Protein AF-A0A2H5YZY6-F1 (afdb_monomer)

Sequence (64 aa):
MTRLRLPERQVLDTLVEAGIARSRSEALAWCVRLVARHQAEWLEELRQALVRVQELRQAAPDIE

Structure (mmCIF, N/CA/C/O backbone):
data_AF-A0A2H5YZY6-F1
#
_entry.id   AF-A0A2H5YZY6-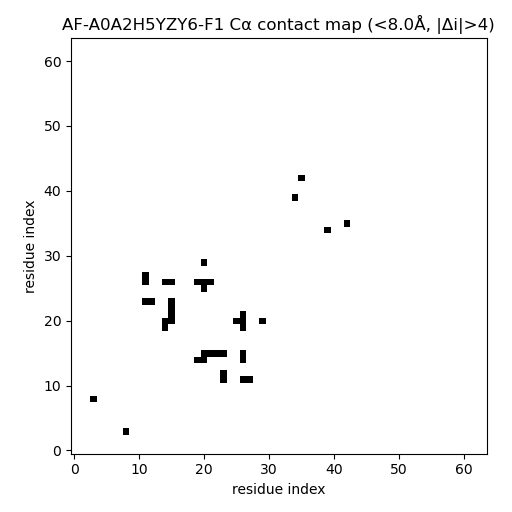F1
#
loop_
_atom_site.group_PDB
_atom_site.id
_atom_site.type_symbol
_atom_site.label_atom_id
_atom_site.label_alt_id
_atom_site.label_comp_id
_atom_site.label_asym_id
_atom_site.label_entity_id
_atom_site.label_seq_id
_atom_site.pdbx_PDB_ins_code
_atom_site.Cartn_x
_atom_site.Cartn_y
_atom_site.Cartn_z
_atom_site.occupancy
_atom_site.B_iso_or_equiv
_atom_site.auth_seq_id
_atom_site.auth_comp_id
_atom_site.auth_asym_id
_atom_site.auth_atom_id
_atom_site.pdbx_PDB_model_num
ATOM 1 N N . MET A 1 1 ? 10.182 -4.982 6.418 1.00 53.91 1 MET A N 1
ATOM 2 C CA . MET A 1 1 ? 9.641 -4.680 5.074 1.00 53.91 1 MET A CA 1
ATOM 3 C C . MET A 1 1 ? 8.934 -5.922 4.568 1.00 53.91 1 MET A C 1
ATOM 5 O O . MET A 1 1 ? 9.555 -6.977 4.508 1.00 53.91 1 MET A O 1
ATOM 9 N N . THR A 1 2 ? 7.631 -5.827 4.330 1.00 64.00 2 THR A N 1
ATOM 10 C CA . THR A 1 2 ? 6.755 -6.952 3.978 1.00 64.00 2 THR A CA 1
ATOM 11 C C . THR A 1 2 ? 7.298 -7.683 2.746 1.00 64.00 2 THR A C 1
ATOM 13 O O . THR A 1 2 ? 7.561 -7.055 1.722 1.00 64.00 2 THR A O 1
ATOM 16 N N . ARG A 1 3 ? 7.522 -9.000 2.838 1.00 84.94 3 ARG A N 1
ATOM 17 C CA . ARG A 1 3 ? 7.955 -9.802 1.683 1.00 84.94 3 ARG A CA 1
ATOM 18 C C . ARG A 1 3 ? 6.775 -9.958 0.726 1.00 84.94 3 ARG A C 1
ATOM 20 O O . ARG A 1 3 ? 5.870 -10.733 1.014 1.00 84.94 3 ARG A O 1
ATOM 27 N N . LEU A 1 4 ? 6.815 -9.250 -0.401 1.00 85.38 4 LEU A N 1
ATOM 28 C CA . LEU A 1 4 ? 5.850 -9.440 -1.483 1.00 85.38 4 LEU A CA 1
ATOM 29 C C . LEU A 1 4 ? 6.010 -10.828 -2.115 1.00 85.38 4 LEU A C 1
ATOM 31 O O . LEU A 1 4 ? 7.137 -11.293 -2.351 1.00 85.38 4 LEU A O 1
ATOM 35 N N . ARG A 1 5 ? 4.883 -11.478 -2.405 1.00 87.38 5 ARG A N 1
ATOM 36 C CA . ARG A 1 5 ? 4.802 -12.743 -3.142 1.00 87.38 5 ARG A CA 1
ATOM 37 C C . ARG A 1 5 ? 5.175 -12.524 -4.612 1.00 87.38 5 ARG A C 1
ATOM 39 O O . ARG A 1 5 ? 5.181 -11.403 -5.111 1.00 87.38 5 ARG A O 1
ATOM 46 N N . LEU A 1 6 ? 5.509 -13.605 -5.323 1.00 87.19 6 LEU A N 1
ATOM 47 C CA . LEU A 1 6 ? 5.927 -13.528 -6.730 1.00 87.19 6 LEU A CA 1
ATOM 48 C C . LEU A 1 6 ? 4.914 -12.789 -7.638 1.00 87.19 6 LEU A C 1
ATOM 50 O O . LEU A 1 6 ? 5.373 -11.937 -8.395 1.00 87.19 6 LEU A O 1
ATOM 54 N N . PRO A 1 7 ? 3.586 -13.008 -7.526 1.00 89.50 7 PRO A N 1
ATOM 55 C CA . PRO A 1 7 ? 2.612 -12.297 -8.362 1.00 89.50 7 PRO A CA 1
ATOM 56 C C . PRO A 1 7 ? 2.593 -10.785 -8.114 1.00 89.50 7 PRO A C 1
ATOM 58 O O . PRO A 1 7 ? 2.532 -9.991 -9.045 1.00 89.50 7 PRO A O 1
ATOM 61 N N . GLU A 1 8 ? 2.714 -10.369 -6.853 1.00 89.44 8 GLU A N 1
ATOM 62 C CA . GLU A 1 8 ? 2.752 -8.951 -6.478 1.00 89.44 8 GLU A CA 1
ATOM 63 C C . GLU A 1 8 ? 3.995 -8.265 -7.059 1.00 89.44 8 GLU A C 1
ATOM 65 O O . GLU A 1 8 ? 3.924 -7.121 -7.499 1.00 89.44 8 GLU A O 1
ATOM 70 N N . ARG A 1 9 ? 5.132 -8.975 -7.120 1.00 93.25 9 ARG A N 1
ATOM 71 C CA . ARG A 1 9 ? 6.357 -8.458 -7.746 1.00 93.25 9 ARG A CA 1
ATOM 72 C C . ARG A 1 9 ? 6.211 -8.279 -9.256 1.00 93.25 9 ARG A C 1
ATOM 74 O O . ARG A 1 9 ? 6.664 -7.261 -9.762 1.00 93.25 9 ARG A O 1
ATOM 81 N N . GLN A 1 10 ? 5.544 -9.208 -9.944 1.00 95.62 10 GLN A N 1
ATOM 82 C CA . GLN A 1 10 ? 5.311 -9.113 -11.392 1.00 95.62 10 GLN A CA 1
ATOM 83 C C . GLN A 1 10 ? 4.513 -7.861 -11.762 1.00 95.62 10 GLN A C 1
ATOM 85 O O . GLN A 1 10 ? 4.878 -7.172 -12.705 1.00 95.62 10 GLN A O 1
ATOM 90 N N . VAL A 1 11 ? 3.484 -7.512 -10.983 1.00 95.56 11 VAL A N 1
ATOM 91 C CA . VAL A 1 11 ? 2.716 -6.276 -11.209 1.00 95.56 11 VAL A CA 1
ATOM 92 C C . VAL A 1 11 ? 3.617 -5.043 -11.116 1.00 95.56 11 VAL A C 1
ATOM 94 O O . VAL A 1 11 ? 3.551 -4.165 -11.973 1.00 95.56 11 VAL A O 1
ATOM 97 N N . LEU A 1 12 ? 4.483 -4.974 -10.099 1.00 96.50 12 LEU A N 1
ATOM 98 C CA . LEU A 1 12 ? 5.413 -3.850 -9.955 1.00 96.50 12 LEU A CA 1
ATOM 99 C C . LEU A 1 12 ? 6.429 -3.797 -11.100 1.00 96.50 12 LEU A C 1
ATOM 101 O O . LEU A 1 12 ? 6.754 -2.705 -11.558 1.00 96.50 12 LEU A O 1
ATOM 105 N N . ASP A 1 13 ? 6.902 -4.953 -11.563 1.00 96.88 13 ASP A N 1
ATOM 106 C CA . ASP A 1 13 ? 7.825 -5.050 -12.695 1.00 96.88 13 ASP A CA 1
ATOM 107 C C . ASP A 1 13 ? 7.167 -4.560 -13.986 1.00 96.88 13 ASP A C 1
ATOM 109 O O . ASP A 1 13 ? 7.728 -3.691 -14.646 1.00 96.88 13 ASP A O 1
ATOM 113 N N . THR A 1 14 ? 5.930 -4.975 -14.274 1.00 97.75 14 THR A N 1
ATOM 114 C CA . THR A 1 14 ? 5.165 -4.472 -15.426 1.00 97.75 14 THR A CA 1
ATOM 115 C C . THR A 1 14 ? 4.992 -2.953 -15.387 1.00 97.75 14 THR A C 1
ATOM 117 O O . THR A 1 14 ? 5.114 -2.298 -16.417 1.00 97.75 14 THR A O 1
ATOM 120 N N . LEU A 1 15 ? 4.739 -2.358 -14.216 1.00 97.88 15 LEU A N 1
ATOM 121 C CA . LEU A 1 15 ? 4.617 -0.899 -14.091 1.00 97.88 15 LEU A CA 1
ATOM 122 C C . LEU A 1 15 ? 5.937 -0.168 -14.382 1.00 97.88 15 LEU A C 1
ATOM 124 O O . LEU A 1 15 ? 5.919 0.939 -14.924 1.00 97.88 15 LEU A O 1
ATOM 128 N N . VAL A 1 16 ? 7.073 -0.769 -14.025 1.00 98.19 16 VAL A N 1
ATOM 129 C CA . VAL A 1 16 ? 8.396 -0.211 -14.331 1.00 98.19 16 VAL A CA 1
ATOM 130 C C . VAL A 1 16 ? 8.724 -0.385 -15.812 1.00 98.19 16 VAL A C 1
ATOM 132 O O . VAL A 1 16 ? 9.120 0.577 -16.464 1.00 98.19 16 VAL A O 1
ATOM 135 N N . GLU A 1 17 ? 8.503 -1.577 -16.362 1.00 98.25 17 GLU A N 1
ATOM 136 C CA . GLU A 1 17 ? 8.725 -1.887 -17.778 1.00 98.25 17 GLU A CA 1
ATOM 137 C C . GLU A 1 17 ? 7.858 -1.020 -18.702 1.00 98.25 17 GLU A C 1
ATOM 139 O O . GLU A 1 17 ? 8.329 -0.559 -19.739 1.00 98.25 17 GLU A O 1
ATOM 144 N N . ALA A 1 18 ? 6.621 -0.720 -18.299 1.00 98.00 18 ALA A N 1
ATOM 145 C CA . ALA A 1 18 ? 5.719 0.178 -19.019 1.00 98.00 18 ALA A CA 1
ATOM 146 C C . ALA A 1 18 ? 6.078 1.673 -18.879 1.00 98.00 18 ALA A C 1
ATOM 148 O O . ALA A 1 18 ? 5.392 2.522 -19.446 1.00 98.00 18 ALA A O 1
ATOM 149 N N . GLY A 1 19 ? 7.108 2.025 -18.099 1.00 97.75 19 GLY A N 1
ATOM 150 C CA . GLY A 1 19 ? 7.527 3.412 -17.876 1.00 97.75 19 GLY A CA 1
ATOM 151 C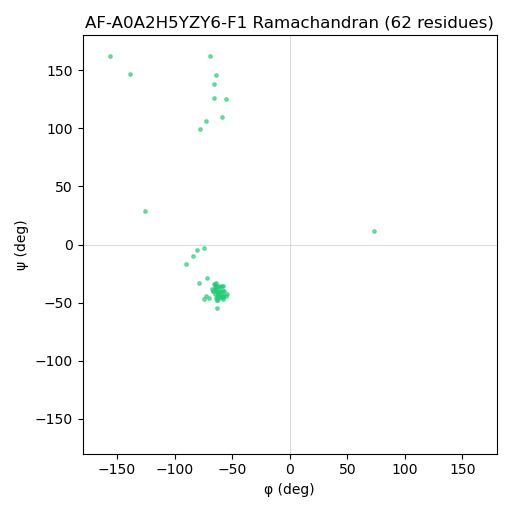 C . GLY A 1 19 ? 6.593 4.230 -16.974 1.00 97.75 19 GLY A C 1
ATOM 152 O O . GLY A 1 19 ? 6.748 5.446 -16.876 1.00 97.75 19 GLY A O 1
ATOM 153 N N . ILE A 1 20 ? 5.638 3.588 -16.290 1.00 97.56 20 ILE A N 1
ATOM 154 C CA . ILE A 1 20 ? 4.711 4.251 -15.353 1.00 97.56 20 ILE A CA 1
ATOM 155 C C . ILE A 1 20 ? 5.449 4.673 -14.072 1.00 97.56 20 ILE A C 1
ATOM 157 O O . ILE A 1 20 ? 5.083 5.660 -13.430 1.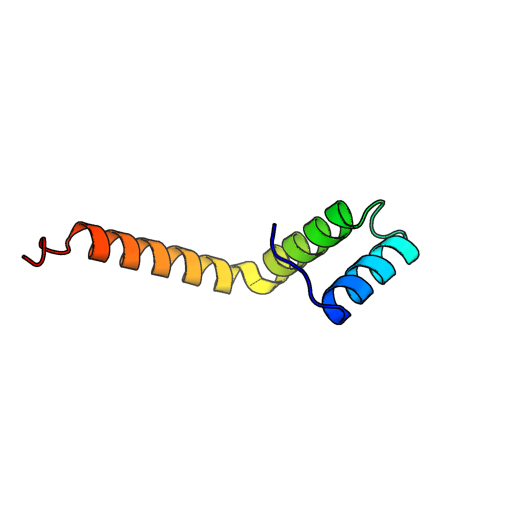00 97.56 20 ILE A O 1
ATOM 161 N N . ALA A 1 21 ? 6.503 3.942 -13.703 1.00 97.94 21 ALA A N 1
ATOM 162 C CA . ALA A 1 21 ? 7.353 4.232 -12.557 1.00 97.94 21 ALA A CA 1
ATOM 163 C C . ALA A 1 21 ? 8.835 4.003 -12.886 1.00 97.94 21 ALA A C 1
ATOM 165 O O . ALA A 1 21 ? 9.183 3.080 -13.612 1.00 97.94 21 ALA A O 1
ATOM 166 N N . ARG A 1 22 ? 9.734 4.794 -12.289 1.00 97.12 22 ARG A N 1
ATOM 167 C CA . ARG A 1 22 ? 11.194 4.674 -12.480 1.00 97.12 22 ARG A CA 1
ATOM 168 C C . ARG A 1 22 ? 11.831 3.629 -11.565 1.00 97.12 22 ARG A C 1
ATOM 170 O O . ARG A 1 22 ? 13.014 3.332 -11.684 1.00 97.12 22 ARG A O 1
ATOM 177 N N . SER A 1 23 ? 11.075 3.109 -10.600 1.00 97.31 23 SER A N 1
ATOM 178 C CA . SER A 1 23 ? 11.528 2.079 -9.664 1.00 97.31 23 SER A CA 1
ATOM 179 C C . SER A 1 23 ? 10.352 1.290 -9.093 1.00 97.31 23 SER A C 1
ATOM 181 O O . SER A 1 23 ? 9.218 1.772 -9.073 1.00 97.31 23 SER A O 1
ATOM 183 N N . ARG A 1 24 ? 10.630 0.108 -8.531 1.00 95.06 24 ARG A N 1
ATOM 184 C CA . ARG A 1 24 ? 9.622 -0.708 -7.827 1.00 95.06 24 ARG A CA 1
ATOM 185 C C . ARG A 1 24 ? 8.984 0.020 -6.640 1.0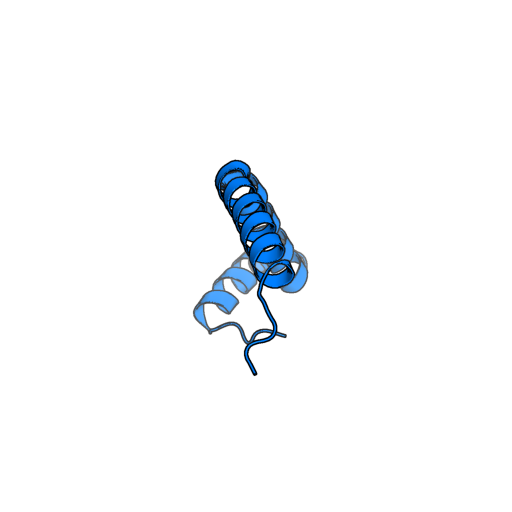0 95.06 24 ARG A C 1
ATOM 187 O O . ARG A 1 24 ? 7.795 -0.143 -6.393 1.00 95.06 24 ARG A O 1
ATOM 194 N N . SER A 1 25 ? 9.750 0.837 -5.916 1.00 95.56 25 SER A N 1
ATOM 195 C CA . SER A 1 25 ? 9.220 1.646 -4.811 1.00 95.56 25 SER A CA 1
ATOM 196 C C . SER A 1 25 ? 8.256 2.722 -5.314 1.00 95.56 25 SER A C 1
ATOM 198 O O . SER A 1 25 ? 7.210 2.947 -4.708 1.00 95.56 25 SER A O 1
ATOM 200 N N . GLU A 1 26 ? 8.570 3.358 -6.446 1.00 97.56 26 GLU A N 1
ATOM 201 C CA . GLU A 1 26 ? 7.671 4.321 -7.088 1.00 97.56 26 GLU A CA 1
ATOM 202 C C . GLU A 1 26 ? 6.414 3.639 -7.650 1.00 97.56 26 GLU A C 1
ATOM 204 O O . GLU A 1 26 ? 5.319 4.178 -7.490 1.00 97.56 26 GLU A O 1
ATOM 209 N N . ALA A 1 27 ? 6.545 2.430 -8.210 1.00 97.44 27 ALA A N 1
ATOM 210 C CA . ALA A 1 27 ? 5.417 1.606 -8.647 1.00 97.44 27 ALA A CA 1
ATOM 211 C C . ALA A 1 27 ? 4.497 1.240 -7.472 1.00 97.44 27 ALA A C 1
ATOM 213 O O . ALA A 1 27 ? 3.280 1.383 -7.564 1.00 97.44 27 ALA A O 1
ATOM 2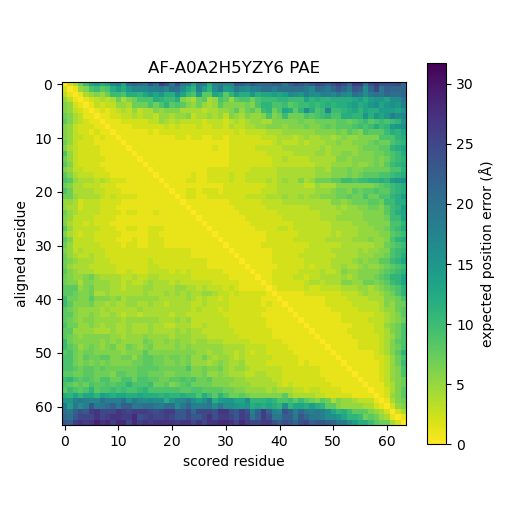14 N N . LEU A 1 28 ? 5.064 0.854 -6.324 1.00 95.94 28 LEU A N 1
ATOM 215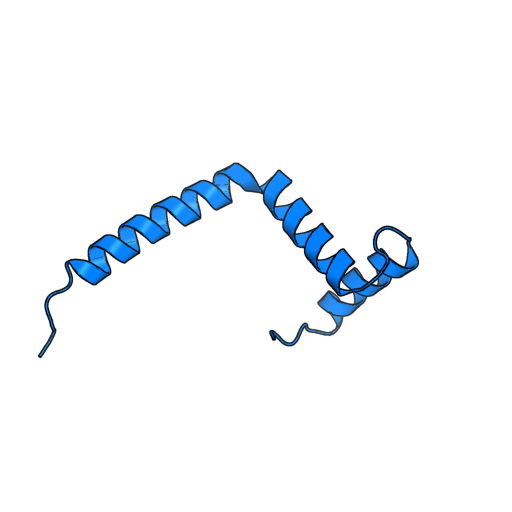 C CA . LEU A 1 28 ? 4.285 0.577 -5.116 1.00 95.94 28 LEU A CA 1
ATOM 216 C C . LEU A 1 28 ? 3.549 1.831 -4.625 1.00 95.94 28 LEU A C 1
ATOM 218 O O . LEU A 1 28 ? 2.361 1.769 -4.311 1.00 95.94 28 LEU A O 1
ATOM 222 N N . ALA A 1 29 ? 4.223 2.984 -4.603 1.00 96.19 29 ALA A N 1
ATOM 223 C CA . ALA A 1 29 ? 3.593 4.254 -4.251 1.00 96.19 29 ALA A CA 1
ATOM 224 C C . ALA A 1 29 ? 2.464 4.626 -5.229 1.00 96.19 29 ALA A C 1
ATOM 226 O O . ALA A 1 29 ? 1.445 5.182 -4.817 1.00 96.19 29 ALA A O 1
ATOM 227 N N . TRP A 1 30 ? 2.619 4.301 -6.515 1.00 96.75 30 TRP A N 1
ATOM 228 C CA . TRP A 1 30 ? 1.570 4.463 -7.517 1.00 96.75 30 TRP A CA 1
ATOM 229 C C . TRP A 1 30 ? 0.352 3.582 -7.205 1.00 96.75 30 TRP A C 1
ATOM 231 O O . TRP A 1 30 ? -0.758 4.110 -7.148 1.00 96.75 30 TRP A O 1
ATOM 241 N N . CYS A 1 31 ? 0.548 2.297 -6.888 1.00 95.75 31 CYS A N 1
ATOM 242 C CA . CYS A 1 31 ? -0.536 1.396 -6.476 1.00 95.75 31 CYS A CA 1
ATOM 243 C C . CYS A 1 31 ? -1.278 1.908 -5.230 1.00 95.75 31 CYS A C 1
ATOM 245 O O . CYS A 1 31 ? -2.506 1.915 -5.202 1.00 95.75 31 CYS A O 1
ATOM 247 N N . VAL A 1 32 ? -0.553 2.398 -4.217 1.00 95.44 32 VAL A N 1
ATOM 248 C CA . VAL A 1 32 ? -1.160 2.968 -2.998 1.00 95.44 32 VAL A CA 1
ATOM 249 C C . VAL A 1 32 ? -2.008 4.199 -3.324 1.00 95.44 32 VAL A C 1
ATOM 251 O O . VAL A 1 32 ? -3.137 4.311 -2.848 1.00 95.44 32 VAL A O 1
ATOM 254 N N . ARG A 1 33 ? -1.508 5.105 -4.174 1.00 95.12 33 ARG A N 1
ATOM 255 C CA . ARG A 1 33 ? -2.284 6.268 -4.636 1.00 95.12 33 ARG A CA 1
ATOM 256 C C . ARG A 1 33 ? -3.520 5.855 -5.433 1.00 95.12 33 ARG A C 1
ATOM 258 O O . ARG A 1 33 ? -4.558 6.502 -5.310 1.00 95.12 33 ARG A O 1
ATOM 265 N N . LEU A 1 34 ? -3.423 4.791 -6.231 1.00 95.44 34 LEU A N 1
ATOM 266 C CA . LEU A 1 34 ? -4.552 4.265 -6.990 1.00 95.44 34 LEU A CA 1
ATOM 267 C C . LEU A 1 34 ? -5.663 3.776 -6.054 1.00 95.44 34 LEU A C 1
ATOM 269 O O . LEU A 1 34 ? -6.815 4.164 -6.238 1.00 95.44 34 LEU A O 1
ATOM 273 N N . VAL A 1 35 ? -5.318 2.995 -5.028 1.00 95.69 35 VAL A N 1
ATOM 274 C CA . VAL A 1 35 ? -6.275 2.539 -4.006 1.00 95.69 35 VAL A CA 1
ATOM 275 C C . VAL A 1 35 ? -6.871 3.729 -3.257 1.00 95.69 35 VAL A C 1
ATOM 277 O O . VAL A 1 35 ? -8.088 3.818 -3.139 1.00 95.69 35 VAL A O 1
ATOM 280 N N . ALA A 1 36 ? -6.042 4.688 -2.831 1.00 93.56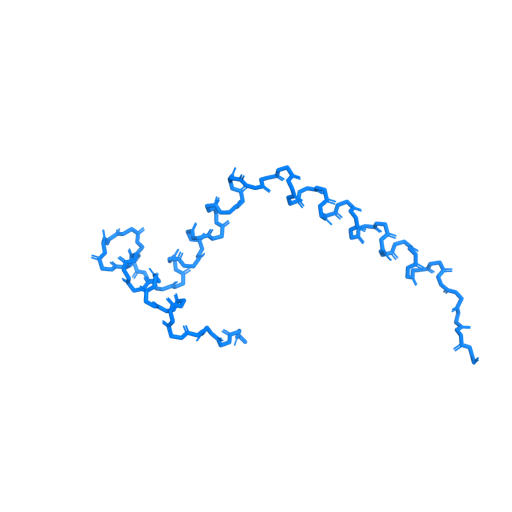 36 ALA A N 1
ATOM 281 C CA . ALA A 1 36 ? -6.510 5.883 -2.132 1.00 93.56 36 ALA A CA 1
ATOM 282 C C . ALA A 1 36 ? -7.531 6.691 -2.949 1.00 93.56 36 ALA A C 1
ATOM 284 O O . ALA A 1 36 ? -8.466 7.239 -2.378 1.00 93.56 36 ALA A O 1
ATOM 285 N N . ARG A 1 37 ? -7.378 6.745 -4.279 1.00 94.69 37 ARG A N 1
ATOM 286 C CA . ARG A 1 37 ? -8.329 7.424 -5.168 1.00 94.69 37 ARG A CA 1
ATOM 287 C C . ARG A 1 37 ? -9.643 6.660 -5.323 1.00 94.69 37 ARG A C 1
ATOM 289 O O . ARG A 1 37 ? -10.695 7.284 -5.323 1.00 94.69 37 ARG A O 1
ATOM 296 N N . HIS A 1 38 ? -9.584 5.343 -5.505 1.00 95.44 38 HIS A N 1
ATOM 297 C CA . HIS A 1 38 ? -10.765 4.548 -5.867 1.00 95.44 38 HIS A CA 1
ATOM 298 C C . HIS A 1 38 ? -11.540 4.014 -4.661 1.00 95.44 38 HIS A C 1
ATOM 300 O O . HIS A 1 38 ? -12.678 3.598 -4.819 1.00 95.44 38 HIS A O 1
ATOM 306 N N . GLN A 1 39 ? -10.929 4.007 -3.476 1.00 96.12 39 GLN A N 1
ATOM 307 C CA . GLN A 1 39 ? -11.502 3.453 -2.247 1.00 96.12 39 GLN A CA 1
ATOM 308 C C . GLN A 1 39 ? -11.493 4.485 -1.111 1.00 96.12 39 GLN A C 1
ATOM 310 O O . GLN A 1 39 ? -11.365 4.128 0.056 1.00 96.12 39 GLN A O 1
ATOM 315 N N . ALA A 1 40 ? -11.564 5.778 -1.445 1.00 93.62 40 ALA A N 1
ATOM 316 C CA . ALA A 1 40 ? -11.438 6.867 -0.475 1.00 93.62 40 ALA A CA 1
ATOM 317 C C . ALA A 1 40 ? -12.491 6.793 0.642 1.00 93.62 40 ALA A C 1
ATOM 319 O O . ALA A 1 40 ? -12.140 6.937 1.809 1.00 93.62 40 ALA A O 1
ATOM 320 N N . GLU A 1 41 ? -13.748 6.534 0.277 1.00 95.88 41 GLU A N 1
ATOM 321 C CA . GLU A 1 41 ? -14.882 6.414 1.201 1.00 95.88 41 GLU A CA 1
ATOM 322 C C . GLU A 1 41 ? -14.701 5.231 2.155 1.00 95.88 41 GLU A C 1
ATOM 324 O O . GLU A 1 41 ? -14.629 5.415 3.366 1.00 95.88 41 GLU A O 1
ATOM 329 N N . TRP A 1 42 ? -14.483 4.033 1.610 1.00 96.56 42 TRP A N 1
ATOM 330 C CA . TRP A 1 42 ? -14.223 2.837 2.411 1.00 96.56 42 TRP A CA 1
ATOM 331 C C . TRP A 1 42 ? -13.005 2.988 3.341 1.00 96.56 42 TRP A C 1
ATOM 333 O O . TRP A 1 42 ? -13.029 2.560 4.495 1.00 96.56 42 TRP A O 1
ATOM 343 N N . LEU A 1 43 ? -11.924 3.622 2.869 1.00 96.25 43 LEU A N 1
ATOM 344 C CA . LEU A 1 43 ? -10.754 3.903 3.707 1.00 96.25 43 LEU A CA 1
ATOM 345 C C . LEU A 1 43 ? -11.078 4.872 4.847 1.00 96.25 43 LEU A C 1
ATOM 347 O O . LEU A 1 43 ? -10.476 4.761 5.914 1.00 96.25 43 LEU A O 1
ATOM 351 N N . GLU A 1 44 ? -11.977 5.827 4.627 1.00 96.38 44 GLU A N 1
ATOM 352 C CA . GLU A 1 44 ? -12.404 6.765 5.658 1.00 96.38 44 GLU A CA 1
ATOM 353 C C . GLU A 1 44 ? -13.257 6.074 6.724 1.00 96.38 44 GLU A C 1
ATOM 355 O O . GLU A 1 44 ? -12.957 6.198 7.911 1.00 96.38 44 GLU A O 1
ATOM 360 N N . GLU A 1 45 ? -14.222 5.249 6.320 1.00 97.06 45 GLU A N 1
ATOM 361 C CA . GLU A 1 45 ? -14.998 4.411 7.244 1.00 97.06 45 GLU A CA 1
ATOM 362 C C . GLU A 1 45 ? -14.088 3.518 8.098 1.00 97.06 45 GLU A C 1
ATOM 364 O O . GLU A 1 45 ? -14.239 3.434 9.320 1.00 97.06 45 GLU A O 1
ATOM 369 N N . LEU A 1 46 ? -13.084 2.891 7.477 1.00 97.19 46 LEU A N 1
ATOM 370 C CA . LEU A 1 46 ? -12.115 2.062 8.187 1.00 97.19 46 LEU A CA 1
ATOM 371 C C . LEU A 1 46 ? -11.307 2.870 9.214 1.00 97.19 46 LEU A C 1
ATOM 373 O O . LEU A 1 46 ? -11.082 2.395 10.330 1.00 97.19 46 LEU A O 1
ATOM 377 N N . ARG A 1 47 ? -10.874 4.092 8.873 1.00 96.50 47 ARG A N 1
ATOM 378 C CA . ARG A 1 47 ? -10.175 4.976 9.823 1.00 96.50 47 ARG A CA 1
ATOM 379 C C . ARG A 1 47 ? -11.071 5.351 10.999 1.00 96.50 47 ARG A C 1
ATOM 381 O O . ARG A 1 47 ? -10.614 5.280 12.137 1.00 96.50 47 ARG A O 1
ATOM 388 N N . GLN A 1 48 ? -12.331 5.693 10.745 1.00 97.62 48 GLN A N 1
ATOM 389 C CA . GLN A 1 48 ? -13.299 6.021 11.795 1.00 97.62 48 GLN A CA 1
ATOM 390 C C . GLN A 1 48 ? -13.548 4.829 12.728 1.00 97.62 48 GLN A C 1
ATOM 392 O O . GLN A 1 48 ? -13.521 4.977 13.951 1.00 97.62 48 GLN A O 1
ATOM 397 N N . ALA A 1 49 ? -13.694 3.623 12.173 1.00 97.62 49 ALA A N 1
ATOM 398 C CA . ALA A 1 49 ? -13.818 2.403 12.963 1.00 97.62 49 ALA A CA 1
ATOM 399 C C . ALA A 1 49 ? -12.587 2.166 13.861 1.00 97.62 49 ALA A C 1
ATOM 401 O O . ALA A 1 49 ? -12.730 1.794 15.027 1.00 97.62 49 ALA A O 1
ATOM 402 N N . LEU A 1 50 ? -11.375 2.428 13.357 1.00 97.50 50 LEU A N 1
ATOM 403 C CA . LEU A 1 50 ? -10.143 2.303 14.142 1.00 97.50 50 LEU A CA 1
ATOM 404 C C . LEU A 1 50 ? -10.065 3.305 15.302 1.00 97.50 50 LEU A C 1
ATOM 406 O O . LEU A 1 50 ? -9.602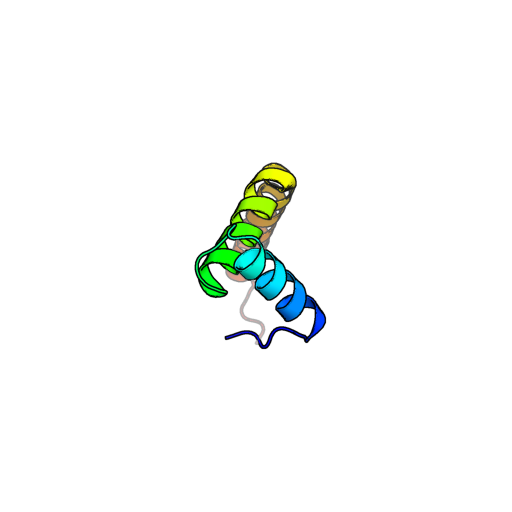 2.922 16.377 1.00 97.50 50 LEU A O 1
ATOM 410 N N . VAL A 1 51 ? -10.554 4.539 15.128 1.00 97.06 51 VAL A N 1
ATOM 411 C CA . VAL A 1 51 ? -10.672 5.515 16.230 1.00 97.06 51 VAL A CA 1
ATOM 412 C C . VAL A 1 51 ? -11.548 4.943 17.341 1.00 97.06 51 VAL A C 1
ATOM 414 O O . VAL A 1 51 ? -11.140 4.924 18.502 1.00 97.06 51 VAL A O 1
ATOM 417 N N . ARG A 1 52 ? -12.704 4.371 16.988 1.00 95.81 52 ARG A N 1
ATOM 418 C CA . ARG A 1 52 ? -13.603 3.769 17.977 1.00 95.81 52 ARG A CA 1
ATOM 419 C C . ARG A 1 52 ? -12.969 2.584 18.707 1.00 95.81 52 ARG A C 1
ATOM 421 O O . ARG A 1 52 ? -13.119 2.449 19.919 1.00 95.81 52 ARG A O 1
ATOM 428 N N . VAL A 1 53 ? -12.230 1.734 17.993 1.00 96.69 53 VAL A N 1
ATOM 429 C CA . VAL A 1 53 ? -11.467 0.633 18.608 1.00 96.69 53 VAL A CA 1
ATOM 430 C C . VAL A 1 53 ? -10.411 1.171 19.575 1.00 96.69 53 VAL A C 1
ATOM 432 O O . VAL A 1 53 ? -10.209 0.593 20.642 1.00 96.69 53 VAL A O 1
ATOM 435 N N . GLN A 1 54 ? -9.738 2.268 19.227 1.00 95.38 54 GLN A N 1
ATOM 436 C CA . GLN A 1 54 ? -8.745 2.892 20.095 1.00 95.38 54 GLN A CA 1
ATOM 437 C C . GLN A 1 54 ? -9.375 3.449 21.379 1.00 95.38 54 GLN A C 1
ATOM 439 O O . GLN A 1 54 ? -8.827 3.216 22.454 1.00 95.38 54 GLN A O 1
ATOM 444 N N . GLU A 1 55 ? -10.531 4.109 21.291 1.00 95.12 55 GLU A N 1
ATOM 445 C CA . GLU A 1 55 ? -11.285 4.567 22.467 1.00 95.12 55 GLU A CA 1
ATOM 446 C C . GLU A 1 55 ? -11.644 3.402 23.397 1.00 95.12 55 GLU A C 1
ATOM 448 O O . GLU A 1 55 ? -11.426 3.481 24.603 1.00 95.12 55 GLU A O 1
ATOM 453 N N . LEU A 1 56 ? -12.132 2.289 22.839 1.00 95.19 56 LEU A N 1
ATOM 454 C CA . LEU A 1 56 ? -12.464 1.092 23.616 1.00 95.19 56 LEU A CA 1
ATOM 455 C C . LEU A 1 56 ? -11.233 0.467 24.280 1.00 95.19 56 LEU A C 1
ATOM 457 O O . LEU A 1 56 ? -11.323 0.020 25.417 1.00 95.19 56 LEU A O 1
ATOM 461 N N . ARG A 1 57 ? -10.079 0.457 23.600 1.00 93.12 57 ARG A N 1
ATOM 462 C CA . ARG A 1 57 ? -8.812 -0.011 24.187 1.00 93.12 57 ARG A CA 1
ATOM 463 C C . ARG A 1 57 ? -8.350 0.862 25.351 1.00 93.12 57 ARG A C 1
ATOM 465 O O . ARG A 1 57 ? -7.737 0.336 26.265 1.00 93.12 57 ARG A O 1
ATOM 472 N N . GLN A 1 58 ? -8.615 2.167 25.312 1.00 93.00 58 GLN A N 1
ATOM 473 C CA . GLN A 1 58 ? -8.258 3.087 26.399 1.00 93.00 58 GLN A CA 1
ATOM 474 C C . GLN A 1 58 ? -9.235 3.018 27.575 1.00 93.00 58 GLN A C 1
ATOM 476 O O . GLN A 1 58 ? -8.831 3.201 28.715 1.00 93.00 58 GLN A O 1
ATOM 481 N N . ALA A 1 59 ? -10.513 2.754 27.298 1.00 89.62 59 ALA A N 1
ATOM 482 C CA . ALA A 1 59 ? -11.538 2.543 28.316 1.00 89.62 59 ALA A CA 1
ATOM 483 C C . ALA A 1 59 ? -11.525 1.120 28.901 1.00 89.62 59 ALA A C 1
ATOM 485 O O . ALA A 1 59 ? -12.315 0.825 29.799 1.00 89.62 59 ALA A O 1
ATOM 486 N N . ALA A 1 60 ? -10.681 0.229 28.372 1.00 83.06 60 ALA A N 1
ATOM 487 C CA . ALA A 1 60 ? -10.571 -1.130 28.866 1.00 83.06 60 ALA A CA 1
ATOM 488 C C . ALA A 1 60 ? -10.003 -1.104 30.295 1.00 83.06 60 ALA A C 1
ATOM 490 O O . ALA A 1 60 ? -8.951 -0.501 30.511 1.00 83.06 60 ALA A O 1
ATOM 491 N N . PRO A 1 61 ? -10.678 -1.732 31.272 1.00 83.69 61 PRO A N 1
ATOM 492 C CA . PRO A 1 61 ? -10.091 -1.922 32.589 1.00 83.69 61 PRO A CA 1
ATOM 493 C C . PRO A 1 61 ? -8.857 -2.823 32.468 1.00 83.69 61 PRO A C 1
ATOM 495 O O . PRO A 1 61 ? -8.850 -3.742 31.643 1.00 83.69 61 PRO A O 1
ATOM 498 N N . ASP A 1 62 ? -7.834 -2.578 33.292 1.00 75.88 62 ASP A N 1
ATOM 499 C CA . ASP A 1 62 ? -6.7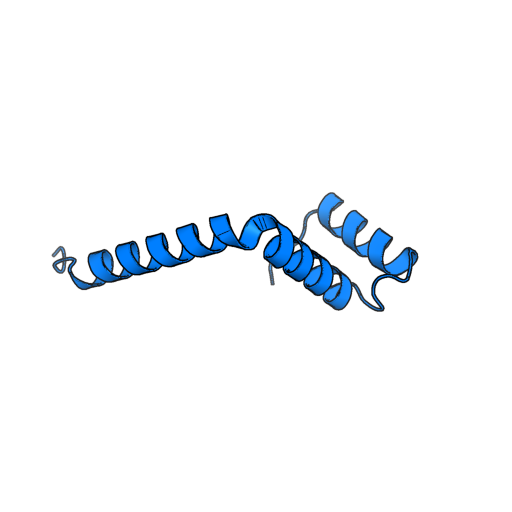33 -3.526 33.459 1.00 75.88 62 ASP A CA 1
ATOM 500 C C . ASP A 1 62 ? -7.339 -4.845 33.951 1.00 75.88 62 ASP A C 1
ATOM 502 O O . ASP A 1 62 ? -7.891 -4.927 35.050 1.00 75.88 62 ASP A O 1
ATOM 506 N N . ILE A 1 63 ? -7.332 -5.856 33.083 1.00 65.62 63 ILE A N 1
ATOM 507 C CA . ILE A 1 63 ? -7.749 -7.204 33.452 1.00 65.62 63 ILE A CA 1
ATOM 508 C C . ILE A 1 63 ? -6.565 -7.804 34.212 1.00 65.62 63 ILE A C 1
ATOM 510 O O . ILE A 1 63 ? -5.580 -8.201 33.589 1.00 65.62 63 ILE A O 1
ATOM 514 N N . GLU A 1 64 ? -6.649 -7.783 35.543 1.00 50.22 64 GLU A N 1
ATOM 515 C CA . GLU A 1 64 ? -5.767 -8.536 36.447 1.00 50.22 64 GLU A CA 1
ATOM 516 C C . GLU A 1 64 ? -6.092 -10.039 36.408 1.00 50.22 64 GLU A C 1
ATOM 518 O O . GLU A 1 64 ? -7.298 -10.393 36.358 1.00 50.22 64 GLU A O 1
#

Nearest PDB structures (foldseek):
  7vp5-assembly3_I  TM=6.783E-01  e=5.521E+00  Arabidopsis thaliana
  5zkt-assembly1_A  TM=6.912E-01  e=7.244E+00  Oryza sativa Japonica Group
  7vp2-assembly1_B  TM=6.913E-01  e=7.753E+00  Arabidopsis thaliana

Foldseek 3Di:
DDDDDPVRVVQLVVCCVVVVAVDSVRSVVVVVVVCCVPCVPVVVVVVVVVVVVVVCVVVDDPDD

Solvent-accessible surface area (backbone atoms only — not comparable to full-atom values): 3798 Å² total; per-residue (Å²): 130,87,84,72,53,74,70,63,50,51,57,28,47,52,34,32,76,70,64,78,17,97,38,58,69,50,24,49,53,49,54,52,52,50,47,53,69,77,39,45,66,65,53,48,54,53,52,55,52,49,52,54,53,50,52,52,62,70,69,49,74,86,85,126

Mean predicted aligned error: 5.68 Å

pLDDT: mean 92.2, std 9.86, range [50.22, 98.25]

Secondary structure (DSSP, 8-state):
-----HHHHHHHHHHHHTTS-SSHHHHHHHHHHHHHHHSHHHHHHHHHHHHHHHHHHHS-----

Radius of gyration: 17.96 Å; Cα contacts (8 Å, |Δi|>4): 20; chains: 1; bounding box: 26×21×56 Å